Protein AF-K1T8L8-F1 (afdb_monomer_lite)

Sequence (65 aa):
MEKAQALGLKFCEENFSGHPAIVCTHPDGHNHSGNIHVHIVIGSIRMREVERKPYMQKPRDWRRA

Foldseek 3Di:
DVVQQVVLVVCCCVQVNQWDKDKDWDQQDPPSPRHIHIDIDTDPFRNAADDDDPPDDDCRSGHGD

Organism: NCBI:txid408170

Radius of gyration: 14.4 Å; chains: 1; bounding box: 28×21×38 Å

pLDDT: mean 93.03, std 4.97, range [77.56, 98.25]

InterPro domains:
  IPR005094 MobA/VirD2-like, nuclease domain [PF03432] (2-49)

Structure (mmCIF, N/CA/C/O backbone):
data_AF-K1T8L8-F1
#
_entry.id   AF-K1T8L8-F1
#
loop_
_atom_site.group_PDB
_atom_site.id
_atom_site.type_symbol
_atom_site.label_atom_id
_atom_site.label_alt_id
_atom_site.label_comp_id
_atom_site.label_asym_id
_atom_site.label_entity_id
_atom_site.label_seq_id
_atom_site.pdbx_PDB_ins_code
_atom_site.Cartn_x
_atom_site.Cartn_y
_atom_site.Cartn_z
_atom_site.occupancy
_atom_site.B_iso_or_equiv
_atom_site.auth_seq_id
_atom_site.auth_comp_id
_atom_site.auth_asym_id
_atom_site.auth_atom_id
_atom_site.pdbx_PDB_model_num
ATOM 1 N N . MET A 1 1 ? 8.222 -3.275 -13.675 1.00 89.94 1 MET A N 1
ATOM 2 C CA . MET A 1 1 ? 6.785 -3.085 -13.384 1.00 89.94 1 MET A CA 1
ATOM 3 C C . MET A 1 1 ? 6.311 -4.001 -12.267 1.00 89.94 1 MET A C 1
ATOM 5 O O . MET A 1 1 ? 5.964 -3.496 -11.211 1.00 89.94 1 MET A O 1
ATOM 9 N N . GLU A 1 2 ? 6.396 -5.322 -12.428 1.00 94.88 2 GLU A N 1
ATOM 10 C CA . GLU A 1 2 ? 5.896 -6.301 -11.442 1.00 94.88 2 GLU A CA 1
ATOM 11 C C . GLU A 1 2 ? 6.464 -6.126 -10.028 1.00 94.88 2 GLU A C 1
ATOM 13 O O . GLU A 1 2 ? 5.710 -6.104 -9.062 1.00 94.88 2 GLU A O 1
ATOM 18 N N . LYS A 1 3 ? 7.781 -5.914 -9.892 1.00 96.56 3 LYS A N 1
ATOM 19 C CA . LYS A 1 3 ? 8.404 -5.677 -8.579 1.00 96.56 3 LYS A CA 1
ATOM 20 C C . LYS A 1 3 ? 7.837 -4.438 -7.874 1.00 96.56 3 LYS A C 1
ATOM 22 O O . LYS A 1 3 ? 7.606 -4.481 -6.672 1.00 96.56 3 LYS A O 1
ATOM 27 N N . ALA A 1 4 ? 7.604 -3.349 -8.606 1.00 96.62 4 ALA A N 1
ATOM 28 C CA . ALA A 1 4 ? 7.029 -2.129 -8.039 1.00 96.62 4 ALA A CA 1
ATOM 29 C C . ALA A 1 4 ? 5.561 -2.345 -7.639 1.00 96.62 4 ALA A C 1
ATOM 31 O O . ALA A 1 4 ? 5.175 -1.982 -6.532 1.00 96.62 4 ALA A O 1
ATOM 32 N N . GLN A 1 5 ? 4.787 -3.038 -8.479 1.00 97.75 5 GLN A N 1
ATOM 33 C CA . GLN A 1 5 ? 3.412 -3.430 -8.171 1.00 97.75 5 GLN A CA 1
ATOM 34 C C . GLN A 1 5 ? 3.340 -4.284 -6.896 1.00 97.75 5 GLN A C 1
ATOM 36 O O . GLN A 1 5 ? 2.546 -3.994 -6.003 1.00 97.75 5 GLN A O 1
ATOM 41 N N . ALA A 1 6 ? 4.198 -5.300 -6.779 1.00 98.25 6 ALA A N 1
ATOM 42 C CA . ALA A 1 6 ? 4.266 -6.172 -5.610 1.00 98.25 6 ALA A CA 1
ATOM 43 C C . ALA A 1 6 ? 4.645 -5.403 -4.334 1.00 98.25 6 ALA A C 1
ATOM 45 O O . ALA A 1 6 ? 4.054 -5.630 -3.281 1.00 98.25 6 ALA A O 1
ATOM 46 N N . LEU A 1 7 ? 5.583 -4.453 -4.429 1.00 98.19 7 LEU A N 1
ATOM 47 C CA . LEU A 1 7 ? 5.930 -3.569 -3.313 1.00 98.19 7 LEU A CA 1
ATOM 48 C C . LEU A 1 7 ? 4.746 -2.688 -2.892 1.00 98.19 7 LEU A C 1
ATOM 50 O O . LEU A 1 7 ? 4.489 -2.561 -1.698 1.00 98.19 7 LEU A O 1
ATOM 54 N N . GLY A 1 8 ? 3.998 -2.128 -3.847 1.00 98.06 8 GLY A N 1
ATOM 55 C CA . GLY A 1 8 ? 2.798 -1.339 -3.563 1.00 98.06 8 GLY A CA 1
ATOM 56 C C . GLY A 1 8 ? 1.694 -2.150 -2.879 1.00 98.06 8 GLY A C 1
ATOM 57 O O . GLY A 1 8 ? 1.099 -1.684 -1.907 1.00 98.06 8 GLY A O 1
ATOM 58 N N . LEU A 1 9 ? 1.458 -3.385 -3.336 1.00 98.12 9 LEU A N 1
ATOM 59 C CA . LEU A 1 9 ? 0.505 -4.309 -2.710 1.00 98.12 9 LEU A CA 1
ATOM 60 C C . LEU A 1 9 ? 0.917 -4.654 -1.275 1.00 98.12 9 LEU A C 1
ATOM 62 O O . LEU A 1 9 ? 0.103 -4.523 -0.362 1.00 98.12 9 LEU A O 1
ATOM 66 N N . LYS A 1 10 ? 2.189 -5.012 -1.064 1.00 98.19 10 LYS A N 1
ATOM 67 C CA . LYS A 1 10 ? 2.731 -5.318 0.266 1.00 98.19 10 LYS A CA 1
ATOM 68 C C . LYS A 1 10 ? 2.614 -4.124 1.216 1.00 98.19 10 LYS A C 1
ATOM 70 O O . LYS A 1 10 ? 2.184 -4.275 2.355 1.00 98.19 10 LYS A O 1
ATOM 75 N N . PHE A 1 11 ? 2.927 -2.921 0.735 1.00 97.19 11 PHE A N 1
ATOM 76 C CA . PHE A 1 1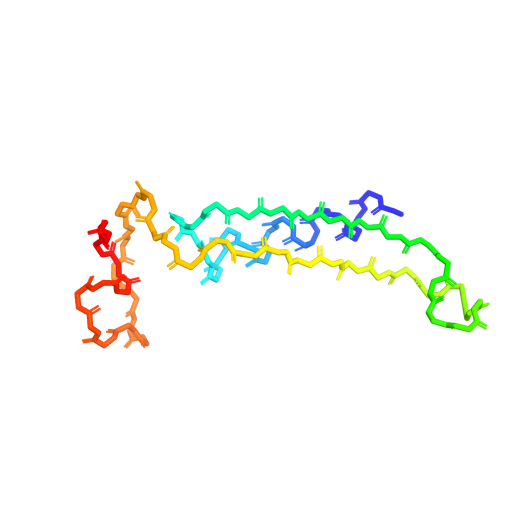1 ? 2.771 -1.698 1.518 1.00 97.19 11 PHE A CA 1
ATOM 77 C C . PHE A 1 11 ? 1.315 -1.482 1.961 1.00 97.19 11 PHE A C 1
ATOM 79 O O . PHE A 1 11 ? 1.075 -1.117 3.114 1.00 97.19 11 PHE A O 1
ATOM 86 N N . CYS A 1 12 ? 0.340 -1.746 1.083 1.00 96.75 12 CYS A N 1
ATOM 87 C CA . CYS A 1 12 ? -1.082 -1.658 1.425 1.00 96.75 12 CYS A CA 1
ATOM 88 C C . CYS A 1 12 ? -1.496 -2.699 2.468 1.00 96.75 12 CYS A C 1
ATOM 90 O O . CYS A 1 12 ? -2.212 -2.361 3.406 1.00 96.75 12 CYS A O 1
ATOM 92 N N . GLU A 1 13 ? -1.035 -3.941 2.334 1.00 94.19 13 GLU A N 1
ATOM 93 C CA . GLU A 1 13 ? -1.314 -5.010 3.296 1.00 94.19 13 GLU A CA 1
ATOM 94 C C . GLU A 1 13 ? -0.775 -4.670 4.694 1.00 94.19 13 GLU A C 1
ATOM 96 O O . GLU A 1 13 ? -1.494 -4.765 5.690 1.00 94.19 13 GLU A O 1
ATOM 101 N N . GLU A 1 14 ? 0.464 -4.187 4.781 1.00 92.94 14 GLU A N 1
ATOM 102 C CA . GLU A 1 14 ? 1.099 -3.878 6.062 1.00 92.94 14 GLU A CA 1
ATOM 103 C C . GLU A 1 14 ? 0.485 -2.645 6.741 1.00 92.94 14 GLU A C 1
ATOM 105 O O . GLU A 1 14 ? 0.290 -2.646 7.961 1.00 92.94 14 GLU A O 1
ATOM 110 N N . ASN A 1 15 ? 0.149 -1.601 5.979 1.00 92.12 15 ASN A N 1
ATOM 111 C CA . ASN A 1 15 ? -0.204 -0.292 6.545 1.00 92.12 15 ASN A CA 1
ATOM 112 C C . ASN A 1 15 ? -1.707 0.010 6.530 1.00 92.12 15 ASN A C 1
ATOM 114 O O . ASN A 1 15 ? -2.195 0.712 7.415 1.00 92.12 15 ASN A O 1
ATOM 118 N N . PHE A 1 16 ? -2.443 -0.546 5.567 1.00 93.44 16 PHE A N 1
ATOM 119 C CA . PHE A 1 16 ? -3.859 -0.261 5.314 1.00 93.44 16 PHE A CA 1
ATOM 120 C C . PHE A 1 16 ? -4.709 -1.533 5.210 1.00 93.44 16 PHE A C 1
ATOM 122 O O . PHE A 1 16 ? -5.779 -1.517 4.596 1.00 93.44 16 PHE A O 1
ATOM 129 N N . SER A 1 17 ? -4.262 -2.638 5.821 1.00 93.00 17 SER A N 1
ATOM 130 C CA . SER A 1 17 ? -5.046 -3.876 5.931 1.00 93.00 17 SER A CA 1
ATOM 131 C C . SER A 1 17 ? -6.488 -3.580 6.333 1.00 93.00 17 SER A C 1
ATOM 133 O O . SER A 1 17 ? -6.748 -2.696 7.142 1.00 93.00 17 SER A O 1
ATOM 135 N N . GLY A 1 18 ? -7.445 -4.298 5.748 1.00 93.81 18 GLY A N 1
ATOM 136 C CA . GLY A 1 18 ? -8.876 -4.114 6.011 1.00 93.81 18 GLY A CA 1
ATOM 137 C C . GLY A 1 18 ? -9.541 -2.952 5.263 1.00 93.81 18 GLY A C 1
ATOM 138 O O . GLY A 1 18 ? -10.773 -2.933 5.184 1.00 93.81 18 GLY A O 1
ATOM 139 N N . HIS A 1 19 ? -8.775 -2.035 4.662 1.00 96.12 19 HIS A N 1
ATOM 140 C CA . HIS A 1 19 ? -9.291 -1.088 3.674 1.00 96.12 19 HIS A CA 1
ATOM 141 C C . HIS A 1 19 ? -9.239 -1.699 2.267 1.00 96.12 19 HIS A C 1
ATOM 143 O O . HIS A 1 19 ? -8.288 -2.414 1.942 1.00 96.12 19 HIS A O 1
ATOM 149 N N . PRO A 1 20 ? -10.234 -1.432 1.405 1.00 95.94 20 PRO A N 1
ATOM 150 C CA . PRO A 1 20 ? -10.087 -1.713 -0.014 1.00 95.94 20 PRO A CA 1
ATOM 151 C C . PRO A 1 20 ? -9.011 -0.785 -0.590 1.00 95.94 20 PRO A C 1
ATOM 153 O O . PRO A 1 20 ? -9.026 0.421 -0.336 1.00 95.94 20 PRO A O 1
ATOM 156 N N . ALA A 1 21 ? -8.087 -1.346 -1.366 1.00 97.31 21 ALA A N 1
ATOM 157 C CA . ALA A 1 21 ? -7.016 -0.598 -2.008 1.00 97.31 21 ALA A CA 1
ATOM 158 C C . ALA A 1 21 ? -6.875 -1.014 -3.474 1.00 97.31 21 ALA A C 1
ATOM 160 O O . ALA A 1 21 ? -6.996 -2.193 -3.808 1.00 97.31 21 ALA A O 1
ATOM 161 N N . ILE A 1 22 ? -6.602 -0.038 -4.336 1.00 97.94 22 ILE A N 1
ATOM 162 C CA . ILE A 1 22 ? -6.221 -0.243 -5.733 1.00 97.94 22 ILE A CA 1
ATOM 163 C C . ILE A 1 22 ? -4.789 0.254 -5.885 1.00 97.94 22 ILE A C 1
ATOM 165 O O . ILE A 1 22 ? -4.463 1.369 -5.477 1.00 97.94 22 ILE A O 1
ATOM 169 N N . VAL A 1 23 ? -3.944 -0.588 -6.470 1.00 97.88 23 VAL A N 1
ATOM 170 C CA . VAL A 1 23 ? -2.530 -0.309 -6.709 1.00 97.88 23 VAL A CA 1
ATOM 171 C C . VAL A 1 23 ? -2.300 -0.349 -8.214 1.00 97.88 23 VAL A C 1
ATOM 173 O O . VAL A 1 23 ? -2.570 -1.373 -8.840 1.00 97.88 23 VAL A O 1
ATOM 176 N N . CYS A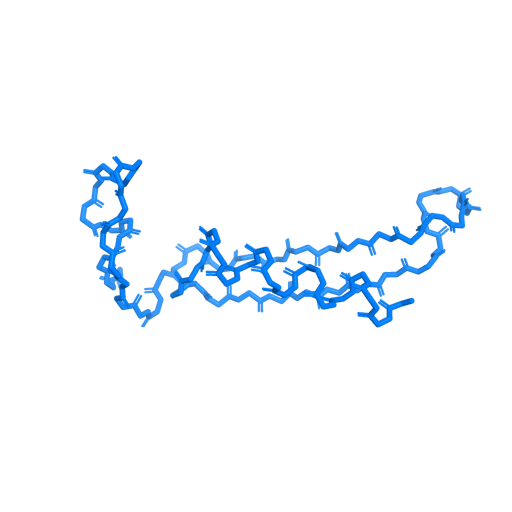 1 24 ? -1.803 0.743 -8.789 1.00 97.06 24 CYS A N 1
ATOM 177 C CA . CYS A 1 24 ? -1.495 0.845 -10.216 1.00 97.06 24 CYS A CA 1
ATOM 178 C C . CYS A 1 24 ? -0.042 1.275 -10.401 1.00 97.06 24 CYS A C 1
ATOM 180 O O . CYS A 1 24 ? 0.364 2.302 -9.861 1.00 97.06 24 CYS A O 1
ATOM 182 N N . THR A 1 25 ? 0.734 0.521 -11.176 1.00 96.56 25 THR A N 1
ATOM 183 C CA . THR A 1 25 ? 2.123 0.872 -11.502 1.00 96.56 25 THR A CA 1
ATOM 184 C C . THR A 1 25 ? 2.198 1.443 -12.911 1.00 96.56 25 THR A C 1
ATOM 186 O O . THR A 1 25 ? 1.696 0.811 -13.841 1.00 96.56 25 THR A O 1
ATOM 189 N N . HIS A 1 26 ? 2.902 2.563 -13.089 1.00 94.31 26 HIS A N 1
ATOM 190 C CA . HIS A 1 26 ? 3.183 3.144 -14.408 1.00 94.31 26 HIS A CA 1
ATOM 191 C C . HIS A 1 26 ? 4.700 3.372 -14.604 1.00 94.31 26 HIS A C 1
ATOM 193 O O . HIS A 1 26 ? 5.402 3.652 -13.625 1.00 94.31 26 HIS A O 1
ATOM 199 N N . PRO A 1 27 ? 5.238 3.189 -15.830 1.00 91.44 27 PRO A N 1
ATOM 200 C CA . PRO A 1 27 ? 6.665 3.357 -16.130 1.00 91.44 27 PRO A CA 1
ATOM 201 C C . PRO A 1 27 ? 7.035 4.749 -16.671 1.00 91.44 27 PRO A C 1
ATOM 203 O O . PRO A 1 27 ? 8.209 5.023 -16.891 1.00 91.44 27 PRO A O 1
ATOM 206 N N . ASP A 1 28 ? 6.051 5.593 -16.961 1.00 86.88 28 ASP A N 1
ATOM 207 C CA . ASP A 1 28 ? 6.181 6.851 -17.703 1.00 86.88 28 ASP A CA 1
ATOM 208 C C . ASP A 1 28 ? 6.707 8.009 -16.842 1.00 86.88 28 ASP A C 1
ATOM 210 O O . ASP A 1 28 ? 7.515 8.813 -17.312 1.00 86.88 28 ASP A O 1
ATOM 214 N N . GLY A 1 29 ? 6.321 8.055 -15.566 1.00 77.56 29 GLY A N 1
ATOM 215 C CA . GLY A 1 29 ? 6.722 9.105 -14.627 1.00 77.56 29 GLY A CA 1
ATOM 216 C C . GLY A 1 29 ? 6.203 10.497 -15.018 1.00 77.56 29 GLY A C 1
ATOM 217 O O . GLY A 1 29 ? 5.851 10.774 -16.163 1.00 77.56 29 GLY A O 1
ATOM 218 N N . HIS A 1 30 ? 6.177 11.438 -14.069 1.00 79.44 30 HIS A N 1
ATOM 219 C CA . HIS A 1 30 ? 5.832 12.825 -14.401 1.00 79.44 30 HIS A CA 1
ATOM 220 C C . HIS A 1 30 ? 6.827 13.394 -15.434 1.00 79.44 30 HIS A C 1
ATOM 222 O O . HIS A 1 30 ? 8.025 13.097 -15.358 1.00 79.44 30 HIS A O 1
ATOM 228 N N . ASN A 1 31 ? 6.335 14.189 -16.392 1.00 79.56 31 ASN A N 1
ATOM 229 C CA . ASN A 1 31 ? 7.113 14.806 -17.477 1.00 79.56 31 ASN A CA 1
ATOM 230 C C . ASN A 1 31 ? 7.986 13.832 -18.292 1.00 79.56 31 ASN A C 1
ATOM 232 O O . ASN A 1 31 ? 9.066 14.212 -18.737 1.00 79.56 31 ASN A O 1
ATOM 236 N N . HIS A 1 32 ? 7.536 12.588 -18.488 1.00 80.00 32 HIS A N 1
ATOM 237 C CA . HIS A 1 32 ? 8.286 11.549 -19.210 1.00 80.00 32 HIS A CA 1
ATOM 238 C C . HIS A 1 32 ? 9.658 11.238 -18.593 1.00 80.00 32 HIS A C 1
ATOM 240 O O . HIS A 1 32 ? 10.600 10.873 -19.293 1.00 80.00 32 HIS A O 1
ATOM 246 N N . SER A 1 33 ? 9.786 11.378 -17.271 1.00 87.19 33 SER A N 1
ATOM 247 C CA . SER A 1 33 ? 11.032 11.062 -16.562 1.00 87.19 33 SER A CA 1
ATOM 248 C C . SER A 1 33 ? 11.414 9.577 -16.619 1.00 87.19 33 SER A C 1
ATOM 250 O O . SER A 1 33 ? 12.538 9.236 -16.261 1.00 87.19 33 SER A O 1
ATOM 252 N N . GLY A 1 34 ? 10.505 8.688 -17.042 1.00 88.44 34 GLY A N 1
ATOM 253 C CA . GLY A 1 34 ? 10.756 7.246 -17.138 1.00 88.44 34 GLY A CA 1
ATOM 254 C C . GLY A 1 34 ? 10.840 6.548 -15.777 1.00 88.44 34 GLY A C 1
ATOM 255 O O . GLY A 1 34 ? 11.285 5.403 -15.678 1.00 88.44 34 GLY A O 1
ATOM 256 N N . ASN A 1 35 ? 10.442 7.241 -14.707 1.00 92.25 35 ASN A N 1
ATOM 257 C CA . ASN A 1 35 ? 10.468 6.698 -13.359 1.00 92.25 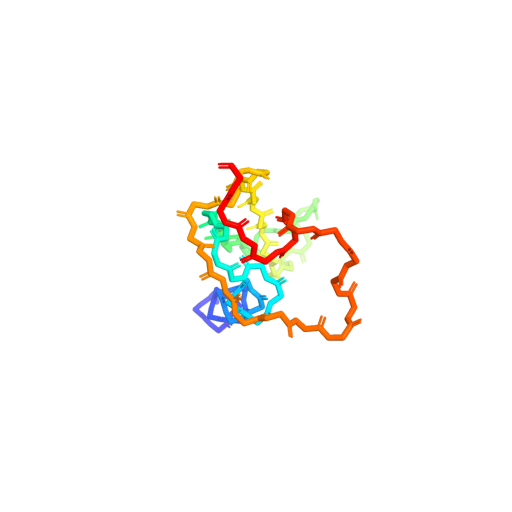35 ASN A CA 1
ATOM 258 C C . ASN A 1 35 ? 9.293 5.744 -13.142 1.00 92.25 35 ASN A C 1
ATOM 260 O O . ASN A 1 35 ? 8.125 6.139 -13.210 1.00 92.25 35 ASN A O 1
ATOM 264 N N . ILE A 1 36 ? 9.616 4.501 -12.781 1.00 94.44 36 ILE A N 1
ATOM 265 C CA . ILE A 1 36 ? 8.621 3.537 -12.315 1.00 94.44 36 ILE A CA 1
ATOM 266 C C . ILE A 1 36 ? 8.062 4.034 -10.984 1.00 94.44 36 ILE A C 1
ATOM 268 O O . ILE A 1 36 ? 8.801 4.209 -10.016 1.00 94.44 36 ILE A O 1
ATOM 272 N N . HIS A 1 37 ? 6.750 4.215 -10.928 1.00 94.81 37 HIS A N 1
ATOM 273 C CA . HIS A 1 37 ? 6.057 4.673 -9.733 1.00 94.81 37 HIS A CA 1
ATOM 274 C C . HIS A 1 37 ? 4.727 3.940 -9.570 1.00 94.81 37 HIS A C 1
ATOM 276 O O . HIS A 1 37 ? 4.230 3.286 -10.490 1.00 94.81 37 HIS A O 1
ATOM 282 N N . VAL A 1 38 ? 4.170 4.032 -8.366 1.00 96.81 38 VAL A N 1
ATOM 283 C CA . VAL A 1 38 ? 2.928 3.363 -7.991 1.00 96.81 38 VAL A CA 1
ATOM 284 C C . VAL A 1 38 ? 1.937 4.397 -7.477 1.00 96.81 38 VAL A C 1
ATOM 286 O O . VAL A 1 38 ? 2.259 5.175 -6.582 1.00 96.81 38 VAL A O 1
ATOM 289 N N . HIS A 1 39 ? 0.722 4.375 -8.013 1.00 96.81 39 HIS A N 1
ATOM 290 C CA . HIS A 1 39 ? -0.430 5.063 -7.447 1.00 96.81 39 HIS A CA 1
ATOM 291 C C . HIS A 1 39 ? -1.183 4.106 -6.534 1.00 96.81 39 HIS A C 1
ATOM 293 O O . HIS A 1 39 ? -1.516 2.989 -6.932 1.00 96.81 39 HIS A O 1
ATOM 299 N N . ILE A 1 40 ? -1.469 4.563 -5.319 1.00 98.00 40 ILE A N 1
ATOM 300 C CA . ILE A 1 40 ? -2.254 3.818 -4.341 1.00 98.00 40 ILE A CA 1
ATOM 301 C C . ILE A 1 40 ? -3.513 4.624 -4.048 1.00 98.00 40 ILE A C 1
ATOM 303 O O . ILE A 1 40 ? -3.439 5.756 -3.574 1.00 98.00 40 ILE A O 1
ATOM 307 N N . VAL A 1 41 ? -4.669 4.028 -4.325 1.00 98.00 41 VAL A N 1
ATOM 308 C CA . VAL A 1 41 ? -5.981 4.570 -3.966 1.00 98.00 41 VAL A CA 1
ATOM 309 C C . VAL A 1 41 ? -6.540 3.720 -2.838 1.00 98.00 41 VAL A C 1
ATOM 311 O O . VAL A 1 41 ? -6.652 2.505 -2.982 1.00 98.00 41 VAL A O 1
ATOM 314 N N . ILE A 1 42 ? -6.895 4.350 -1.721 1.00 97.12 42 ILE A N 1
ATOM 315 C CA . ILE A 1 42 ? -7.377 3.671 -0.515 1.00 97.12 42 ILE A CA 1
ATOM 316 C C . ILE A 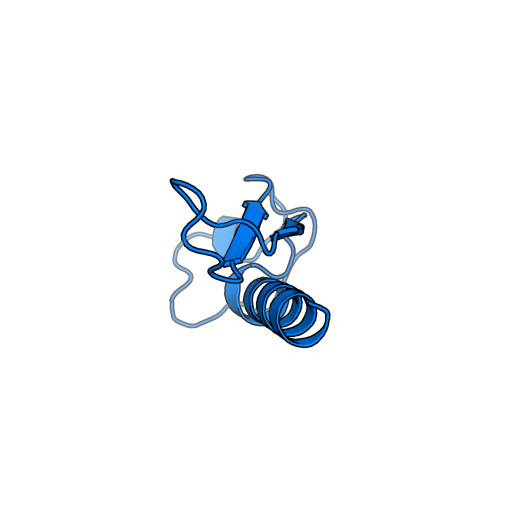1 42 ? -8.805 4.131 -0.252 1.00 97.12 42 ILE A C 1
ATOM 318 O O . ILE A 1 42 ? -9.067 5.328 -0.151 1.00 97.12 42 ILE A O 1
ATOM 322 N N . GLY A 1 43 ? -9.734 3.188 -0.119 1.00 95.12 43 GLY A N 1
ATOM 323 C CA . GLY A 1 43 ? -11.080 3.507 0.333 1.00 95.12 43 GLY A CA 1
ATOM 324 C C . GLY A 1 43 ? -11.077 3.866 1.816 1.00 95.12 43 GLY A C 1
ATOM 325 O O . GLY A 1 43 ? -10.616 3.091 2.656 1.00 95.12 43 GLY A O 1
ATOM 326 N N . SER A 1 44 ? -11.638 5.024 2.161 1.00 91.12 44 SER A N 1
ATOM 327 C CA . SER A 1 44 ? -11.654 5.518 3.546 1.00 91.12 44 SER A CA 1
ATOM 328 C C . SER A 1 44 ? -12.472 4.645 4.504 1.00 91.12 44 SER A C 1
ATOM 330 O O . SER A 1 44 ? -12.281 4.722 5.716 1.00 91.12 44 SER A O 1
ATOM 332 N N . ILE A 1 45 ? -13.36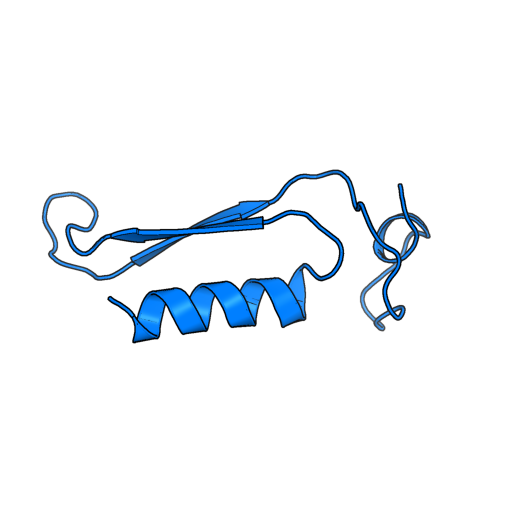9 3.805 3.979 1.00 90.12 45 ILE A N 1
ATOM 333 C CA . ILE A 1 45 ? -14.173 2.872 4.771 1.00 90.12 45 ILE A CA 1
ATOM 334 C C . ILE A 1 45 ? -13.426 1.551 4.939 1.00 90.12 45 ILE A C 1
ATOM 336 O O . ILE A 1 45 ? -13.102 0.862 3.969 1.00 90.12 45 ILE A O 1
ATOM 340 N N . ARG A 1 46 ? -13.189 1.183 6.197 1.00 92.75 46 ARG A N 1
ATOM 341 C CA . ARG A 1 46 ? -12.630 -0.112 6.575 1.00 92.75 46 ARG A CA 1
ATOM 342 C C . ARG A 1 46 ? -13.707 -1.185 6.466 1.00 92.75 46 ARG A C 1
ATOM 344 O O . ARG A 1 46 ? -14.676 -1.180 7.220 1.00 92.75 46 ARG A O 1
ATOM 351 N N . MET A 1 47 ? -13.511 -2.128 5.551 1.00 93.75 47 MET A N 1
ATOM 352 C CA . MET A 1 47 ? -14.483 -3.182 5.247 1.00 93.75 47 MET A CA 1
ATOM 353 C C . MET A 1 47 ? -14.309 -4.429 6.121 1.00 93.75 47 MET A C 1
ATOM 355 O O . MET A 1 47 ? -15.218 -5.256 6.189 1.00 93.75 47 MET A O 1
ATOM 359 N N . ARG A 1 48 ? -13.150 -4.585 6.771 1.00 93.88 48 ARG A N 1
ATOM 360 C CA . ARG A 1 48 ? -12.823 -5.738 7.623 1.00 93.88 48 ARG A CA 1
ATOM 361 C C . ARG A 1 48 ? -12.092 -5.297 8.883 1.00 93.88 48 ARG A C 1
ATOM 363 O O . ARG A 1 48 ? -11.301 -4.355 8.843 1.00 93.88 48 ARG A O 1
ATOM 370 N N . GLU A 1 49 ? -12.344 -6.003 9.977 1.00 95.81 49 GLU A N 1
ATOM 371 C CA . GLU A 1 49 ? -11.576 -5.824 11.206 1.00 95.81 49 GLU A CA 1
ATOM 372 C C . GLU A 1 49 ? -10.146 -6.335 11.030 1.00 95.81 49 GLU A C 1
ATOM 374 O O . GLU A 1 49 ? -9.892 -7.248 10.243 1.00 95.81 49 GLU A O 1
ATOM 379 N N . VAL A 1 50 ? -9.215 -5.733 11.760 1.00 94.50 50 VAL A N 1
ATOM 380 C CA . VAL A 1 50 ? -7.807 -6.130 11.799 1.00 94.50 50 VAL A CA 1
ATOM 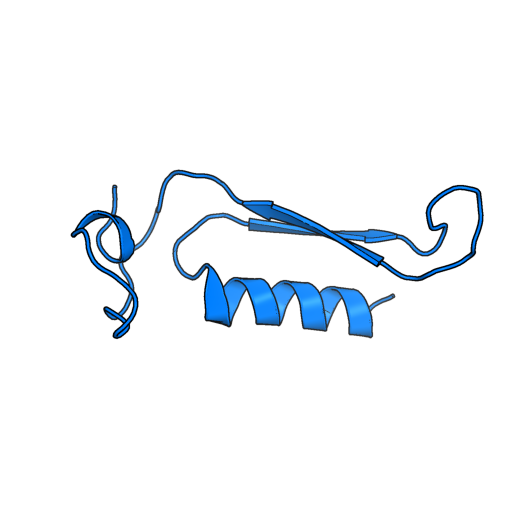381 C C . VAL A 1 50 ? -7.304 -6.108 13.234 1.00 94.50 50 VAL A C 1
ATOM 383 O O . VAL A 1 50 ? -7.923 -5.516 14.122 1.00 94.50 50 VAL A O 1
ATOM 386 N N . GLU A 1 51 ? -6.156 -6.736 13.464 1.00 94.81 51 GLU A N 1
ATOM 387 C CA . GLU A 1 51 ? -5.467 -6.633 14.743 1.00 94.81 51 GLU A CA 1
ATOM 388 C C . GLU A 1 51 ? -5.112 -5.170 15.046 1.00 94.81 51 GLU A C 1
ATOM 390 O O . GLU A 1 51 ? -4.581 -4.441 14.200 1.00 94.81 51 GLU A O 1
ATOM 395 N N . ARG A 1 52 ? -5.416 -4.726 16.270 1.00 94.25 52 ARG A N 1
ATOM 396 C CA . ARG A 1 52 ? -5.101 -3.368 16.709 1.00 94.25 52 ARG A CA 1
ATOM 397 C C . ARG A 1 52 ? -3.590 -3.212 16.850 1.00 94.25 52 ARG A C 1
ATOM 399 O O . ARG A 1 52 ? -2.972 -3.842 17.702 1.00 94.25 52 ARG A O 1
ATOM 406 N N . LYS A 1 53 ? -3.020 -2.279 16.094 1.00 90.75 53 LYS A N 1
ATOM 407 C CA . LYS A 1 53 ? -1.606 -1.901 16.197 1.00 90.75 53 LYS A CA 1
ATOM 408 C C . LYS A 1 53 ? -1.387 -0.762 17.206 1.00 90.75 53 LYS A C 1
ATOM 410 O O . LYS A 1 53 ? -2.318 0.008 17.453 1.00 90.75 53 LYS A O 1
ATOM 415 N N . PRO A 1 54 ? -0.167 -0.588 17.760 1.00 94.00 54 PRO A N 1
ATOM 416 C CA . PRO A 1 54 ? 0.113 0.431 18.783 1.00 94.00 54 PRO A CA 1
ATOM 417 C C . PRO A 1 54 ? -0.207 1.875 18.371 1.00 94.00 54 PRO A C 1
ATOM 419 O O . PRO A 1 54 ? -0.545 2.695 19.219 1.00 94.00 54 PRO A O 1
ATOM 422 N N . TYR A 1 55 ? -0.137 2.187 17.074 1.00 89.56 55 TYR A N 1
ATOM 423 C CA . TYR A 1 55 ? -0.417 3.523 16.536 1.00 89.56 55 TYR A CA 1
ATOM 424 C C . TYR A 1 55 ? -1.913 3.812 16.306 1.00 89.56 55 TYR A C 1
ATOM 426 O O . TYR A 1 55 ? -2.270 4.935 15.956 1.00 89.56 55 TYR A O 1
ATOM 434 N N . MET A 1 56 ? -2.794 2.823 16.480 1.00 92.56 56 MET A N 1
ATOM 435 C CA . MET A 1 56 ? -4.237 2.961 16.268 1.00 92.56 56 MET A CA 1
ATOM 436 C C . MET A 1 56 ? -4.930 3.463 17.543 1.00 92.56 56 MET A C 1
ATOM 438 O O . MET A 1 56 ? -4.866 2.824 18.603 1.00 92.56 56 MET A O 1
ATOM 442 N N . GLN A 1 57 ? -5.612 4.606 17.439 1.00 94.00 57 GLN A N 1
ATOM 443 C CA . GLN A 1 57 ? -6.127 5.362 18.586 1.00 94.00 57 GLN A CA 1
ATOM 444 C C . GLN A 1 57 ? -7.640 5.215 18.758 1.00 94.00 57 GLN A C 1
ATOM 446 O O . GLN A 1 57 ? -8.132 5.109 19.880 1.00 94.00 57 GLN A O 1
ATOM 451 N N . LYS A 1 58 ? -8.394 5.207 17.657 1.00 92.56 58 LYS A N 1
ATOM 452 C CA . LYS A 1 58 ? -9.861 5.170 17.658 1.00 92.56 58 LYS A CA 1
ATOM 453 C C . LYS A 1 58 ? -10.351 3.786 17.241 1.00 92.56 58 LYS A C 1
ATOM 455 O O . LYS A 1 58 ? -9.752 3.201 16.349 1.00 92.56 58 LYS A O 1
ATOM 460 N N . PRO A 1 59 ? -11.486 3.285 17.768 1.00 92.31 59 PRO A N 1
ATOM 461 C CA . PRO A 1 59 ? -12.017 1.973 17.383 1.00 92.31 59 PRO A CA 1
ATOM 462 C C . PRO A 1 59 ? -12.123 1.743 15.868 1.00 92.31 59 PRO A C 1
ATOM 464 O O . PRO A 1 59 ? -11.807 0.656 15.402 1.00 92.31 59 PRO A O 1
ATOM 467 N N . ARG A 1 60 ? -12.482 2.777 15.093 1.00 89.38 60 ARG A N 1
ATOM 468 C CA . ARG A 1 60 ? -12.561 2.738 13.617 1.00 89.38 60 ARG A CA 1
ATOM 469 C C . ARG A 1 60 ? -11.225 2.462 12.907 1.00 89.38 60 ARG A C 1
ATOM 471 O O . ARG A 1 60 ? -11.209 2.123 11.727 1.00 89.38 60 ARG A O 1
ATOM 478 N N . ASP A 1 61 ? -10.107 2.614 13.611 1.00 89.94 61 ASP A N 1
ATOM 479 C CA . ASP A 1 61 ? -8.773 2.394 13.057 1.00 89.94 61 ASP A CA 1
ATOM 480 C C . ASP A 1 61 ? -8.472 0.893 12.903 1.00 89.94 61 ASP A C 1
ATOM 482 O O . ASP A 1 61 ? -7.604 0.545 12.106 1.00 89.94 61 ASP A O 1
ATOM 486 N N . TRP A 1 62 ? -9.199 0.008 13.605 1.00 93.69 62 TRP A N 1
ATOM 487 C CA . TRP A 1 62 ? -9.042 -1.454 13.503 1.00 93.69 62 TRP A CA 1
ATOM 488 C C . TRP A 1 62 ? -10.353 -2.248 13.436 1.00 93.69 62 TRP A C 1
ATOM 490 O O . TRP A 1 62 ? -10.350 -3.372 12.942 1.00 93.69 62 TRP A O 1
ATOM 500 N N . ARG A 1 63 ? -11.481 -1.691 13.887 1.00 93.06 63 ARG A N 1
ATOM 501 C CA . ARG A 1 63 ? -12.814 -2.298 13.753 1.00 93.06 63 ARG A CA 1
ATOM 502 C C . ARG A 1 63 ? -13.487 -1.835 12.475 1.00 93.06 63 ARG A C 1
ATOM 504 O O . ARG A 1 63 ? -13.233 -0.726 12.010 1.00 93.06 63 ARG A O 1
ATOM 511 N N . ARG A 1 64 ? -14.374 -2.667 11.935 1.00 88.00 64 ARG A N 1
ATOM 512 C CA . ARG A 1 64 ? -15.171 -2.333 10.755 1.00 88.00 64 ARG A CA 1
ATOM 513 C C . ARG A 1 64 ? -15.953 -1.044 11.032 1.00 88.00 64 ARG A C 1
ATOM 515 O O . ARG A 1 64 ? -16.549 -0.911 12.102 1.00 88.00 64 ARG A O 1
ATOM 522 N N . ALA A 1 65 ? -15.853 -0.100 10.097 1.00 79.06 65 ALA A N 1
ATOM 523 C CA . ALA A 1 65 ? -16.503 1.204 10.185 1.00 79.06 65 ALA A CA 1
ATOM 524 C C . ALA A 1 65 ? -17.986 1.124 9.808 1.00 79.06 65 ALA A C 1
ATOM 526 O O . ALA A 1 65 ? -18.341 0.231 9.000 1.00 79.06 65 ALA A O 1
#

Secondary structure (DSSP, 8-state):
-HHHHHHHHHHHHHHHTTS-EEEEEESS-GGG----EEEEEE-SS--S--PPPTT--SGGGTS--